Protein AF-A0A8S9W4A2-F1 (afdb_monomer_lite)

Secondary structure (DSSP, 8-state):
-HHHHHHHHHHHHHHHHH-GGGGSHHHHHHHHHHHHHHHHHT--TTT---HHHHHHHHHHHHHHHHHT-

Foldseek 3Di:
DVVLVVVLVVVQVVLCVVPVVSPPPVNVVVLVVLLVVLLVVQQDPPPHHPSVVSVVVSVVVSVVVSVVD

Structure (mmCIF, N/CA/C/O backbone):
data_AF-A0A8S9W4A2-F1
#
_entry.id   AF-A0A8S9W4A2-F1
#
loop_
_atom_site.group_PDB
_atom_site.id
_atom_site.type_symbol
_atom_site.label_atom_id
_atom_site.label_alt_id
_atom_site.label_comp_id
_atom_site.label_asym_id
_atom_site.label_entity_id
_atom_site.label_seq_id
_atom_site.pdbx_PDB_ins_code
_atom_site.Cartn_x
_atom_site.Cartn_y
_atom_site.Cartn_z
_atom_site.occupancy
_atom_site.B_iso_or_equiv
_atom_site.auth_seq_id
_atom_site.auth_comp_id
_atom_site.auth_asym_id
_atom_site.auth_atom_id
_atom_site.pdbx_PDB_model_num
ATOM 1 N N . MET A 1 1 ? -0.383 -8.642 14.031 1.00 56.53 1 MET A N 1
ATOM 2 C CA . MET A 1 1 ? 0.471 -7.720 13.247 1.00 56.53 1 MET A CA 1
ATOM 3 C C . MET A 1 1 ? 1.294 -8.441 12.177 1.00 56.53 1 MET A C 1
ATOM 5 O O . MET A 1 1 ? 1.253 -7.995 11.041 1.00 56.53 1 MET A O 1
ATOM 9 N N . GLU A 1 2 ? 1.951 -9.577 12.458 1.00 61.28 2 GLU A N 1
ATOM 10 C CA . GLU A 1 2 ? 2.741 -10.309 11.437 1.00 61.28 2 GLU A CA 1
ATOM 11 C C . GLU A 1 2 ? 1.955 -10.759 10.190 1.00 61.28 2 GLU A C 1
ATOM 13 O O . GLU A 1 2 ? 2.507 -10.789 9.094 1.00 61.28 2 GLU A O 1
ATOM 18 N N . TYR A 1 3 ? 0.670 -11.101 10.335 1.00 73.44 3 TYR A N 1
ATOM 19 C CA . TYR A 1 3 ? -0.158 -11.561 9.214 1.00 73.44 3 TYR A CA 1
ATOM 20 C C . TYR A 1 3 ? -0.402 -10.461 8.172 1.00 73.44 3 TYR A C 1
ATOM 22 O O . TYR A 1 3 ? -0.260 -10.709 6.980 1.00 73.44 3 TYR A O 1
ATOM 30 N N . ILE A 1 4 ? -0.688 -9.230 8.614 1.00 74.62 4 ILE A N 1
ATOM 31 C CA . ILE A 1 4 ? -0.996 -8.119 7.705 1.00 74.62 4 ILE A CA 1
ATOM 32 C C . ILE A 1 4 ? 0.243 -7.732 6.891 1.00 74.62 4 ILE A C 1
ATOM 34 O O . ILE A 1 4 ? 0.159 -7.616 5.675 1.00 74.62 4 I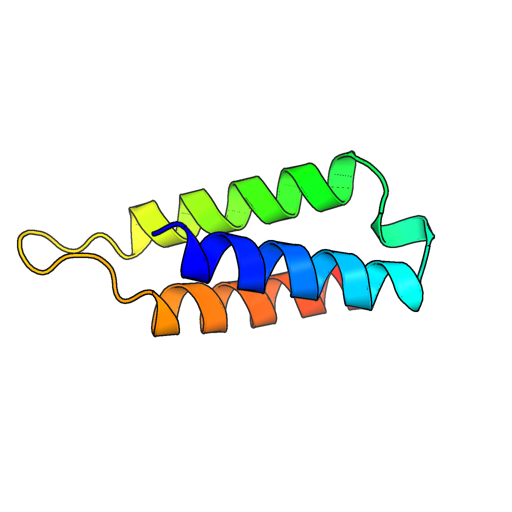LE A O 1
ATOM 38 N N . GLY A 1 5 ? 1.419 -7.657 7.532 1.00 77.38 5 GLY A N 1
ATOM 39 C CA . GLY A 1 5 ? 2.682 -7.335 6.859 1.00 77.38 5 GLY A CA 1
ATOM 40 C C . GLY A 1 5 ? 3.040 -8.323 5.744 1.00 77.38 5 GLY A C 1
ATOM 41 O O . GLY A 1 5 ? 3.617 -7.925 4.730 1.00 77.38 5 GLY A O 1
ATOM 42 N N . ARG A 1 6 ? 2.636 -9.598 5.875 1.00 83.94 6 ARG A N 1
ATOM 43 C CA . ARG A 1 6 ? 2.768 -10.585 4.792 1.00 83.94 6 ARG A CA 1
ATOM 44 C C . ARG A 1 6 ? 1.836 -10.303 3.621 1.00 83.94 6 ARG A C 1
ATOM 46 O O . ARG A 1 6 ? 2.264 -10.515 2.495 1.00 83.94 6 ARG A O 1
ATOM 53 N N . ILE A 1 7 ? 0.614 -9.825 3.862 1.00 85.25 7 ILE A N 1
ATOM 54 C CA . ILE A 1 7 ? -0.325 -9.469 2.786 1.00 85.25 7 ILE A CA 1
ATOM 55 C C . ILE A 1 7 ? 0.255 -8.319 1.956 1.00 85.25 7 ILE A C 1
ATOM 57 O O . ILE A 1 7 ? 0.369 -8.456 0.745 1.00 85.25 7 ILE A O 1
ATOM 61 N N . PHE A 1 8 ? 0.724 -7.242 2.598 1.00 84.12 8 PHE A N 1
ATOM 62 C CA . PHE A 1 8 ? 1.379 -6.124 1.901 1.00 84.12 8 PHE A CA 1
ATOM 63 C C . PHE A 1 8 ? 2.596 -6.586 1.092 1.00 84.12 8 PHE A C 1
ATOM 65 O O . PHE A 1 8 ? 2.728 -6.271 -0.090 1.00 84.12 8 PHE A O 1
ATOM 72 N N . SER A 1 9 ? 3.461 -7.389 1.717 1.00 86.06 9 SER A N 1
ATOM 73 C CA . SER A 1 9 ? 4.667 -7.918 1.071 1.00 86.06 9 SER A CA 1
ATOM 74 C C . SER A 1 9 ? 4.335 -8.821 -0.122 1.00 86.06 9 SER A C 1
ATOM 76 O O . SER A 1 9 ? 5.009 -8.758 -1.147 1.00 86.06 9 SER A O 1
ATOM 78 N N . PHE A 1 10 ? 3.283 -9.639 -0.011 1.00 88.50 10 PHE A N 1
ATOM 79 C CA . PHE A 1 10 ? 2.793 -10.480 -1.099 1.00 88.50 10 PHE A CA 1
ATOM 80 C C . PHE A 1 10 ? 2.255 -9.641 -2.263 1.00 88.50 10 PHE A C 1
ATOM 82 O O . PHE A 1 10 ? 2.611 -9.910 -3.406 1.00 88.50 10 PHE A O 1
ATOM 89 N N . THR A 1 11 ? 1.470 -8.595 -1.989 1.00 86.88 11 THR A N 1
ATOM 90 C CA . THR A 1 11 ? 0.930 -7.706 -3.029 1.00 86.88 11 THR A CA 1
ATOM 91 C C . THR A 1 11 ? 2.041 -7.006 -3.816 1.00 86.88 11 THR A C 1
ATOM 93 O O . THR A 1 11 ? 1.993 -6.970 -5.045 1.00 86.88 11 THR A O 1
ATOM 96 N N . ILE A 1 12 ? 3.087 -6.524 -3.134 1.00 86.25 12 ILE A N 1
ATOM 97 C CA . ILE A 1 12 ? 4.269 -5.934 -3.787 1.00 86.25 12 ILE A CA 1
ATOM 98 C C . ILE A 1 12 ? 4.996 -6.980 -4.644 1.00 86.25 12 ILE A C 1
ATOM 100 O O . ILE A 1 12 ? 5.356 -6.708 -5.789 1.00 86.25 12 ILE A O 1
ATOM 104 N N . ALA A 1 13 ? 5.213 -8.182 -4.102 1.00 87.94 13 ALA A N 1
ATOM 105 C CA . ALA A 1 13 ? 5.912 -9.250 -4.810 1.00 87.94 13 ALA A CA 1
ATOM 106 C C . ALA A 1 13 ? 5.151 -9.714 -6.062 1.00 87.94 13 ALA A C 1
ATOM 108 O O . ALA A 1 13 ? 5.770 -9.930 -7.103 1.00 87.94 13 ALA A O 1
ATOM 109 N N . GLU A 1 14 ? 3.823 -9.826 -5.994 1.00 89.25 14 GLU A N 1
ATOM 110 C CA . GLU A 1 14 ? 3.000 -10.237 -7.134 1.00 89.25 14 GLU A CA 1
ATOM 111 C C . GLU A 1 14 ? 2.955 -9.157 -8.223 1.00 89.25 14 GLU A C 1
ATOM 113 O O . GLU A 1 14 ? 3.116 -9.472 -9.403 1.00 89.25 14 GLU A O 1
ATOM 118 N N . ALA A 1 15 ? 2.848 -7.877 -7.849 1.00 85.31 15 ALA A N 1
ATOM 119 C CA . ALA A 1 15 ? 2.988 -6.773 -8.800 1.00 85.31 15 ALA A CA 1
ATOM 120 C C . ALA A 1 15 ? 4.373 -6.791 -9.473 1.00 85.31 15 ALA A C 1
ATOM 122 O O . ALA A 1 15 ? 4.485 -6.679 -10.695 1.00 85.31 15 ALA A O 1
ATOM 123 N N . GLY A 1 16 ? 5.419 -7.033 -8.684 1.00 84.38 16 GLY A N 1
ATOM 124 C CA . GLY A 1 16 ? 6.791 -7.203 -9.147 1.00 84.38 16 GLY A CA 1
ATOM 125 C C . GLY A 1 16 ? 7.015 -8.392 -10.082 1.00 84.38 16 GLY A C 1
ATOM 126 O O . GLY A 1 16 ? 7.832 -8.317 -10.997 1.00 84.38 16 GLY A O 1
ATOM 127 N N . ARG A 1 17 ? 6.271 -9.488 -9.899 1.00 86.44 17 ARG A N 1
ATOM 128 C CA . ARG A 1 17 ? 6.319 -10.663 -10.782 1.00 86.44 17 ARG A CA 1
ATOM 129 C C . ARG A 1 17 ? 5.831 -10.332 -12.192 1.00 86.44 17 ARG A C 1
ATOM 131 O O . ARG A 1 17 ? 6.343 -10.884 -13.162 1.00 86.44 17 ARG A O 1
ATOM 138 N N . ILE A 1 18 ? 4.834 -9.456 -12.299 1.00 86.31 18 ILE A N 1
ATOM 139 C CA . ILE A 1 18 ? 4.267 -9.000 -13.575 1.00 86.31 18 ILE A CA 1
ATOM 140 C C . ILE A 1 18 ? 5.134 -7.882 -14.173 1.00 86.31 18 ILE A C 1
ATOM 142 O O . ILE A 1 18 ? 5.299 -7.812 -15.390 1.00 86.31 18 ILE A O 1
ATOM 146 N N . ARG A 1 19 ? 5.703 -7.027 -13.316 1.00 81.69 19 ARG A N 1
ATOM 147 C CA . ARG A 1 19 ? 6.478 -5.836 -13.674 1.00 81.69 19 ARG A CA 1
ATOM 148 C C . ARG A 1 19 ? 7.743 -5.738 -12.822 1.00 81.69 19 ARG A C 1
ATOM 150 O O . ARG A 1 19 ? 7.753 -5.123 -11.755 1.00 81.69 19 ARG A O 1
ATOM 157 N N . SER A 1 20 ? 8.820 -6.371 -13.286 1.00 81.19 20 SER A N 1
ATOM 158 C CA . SER A 1 20 ? 10.078 -6.513 -12.532 1.00 81.19 20 SER A CA 1
ATOM 159 C C . SER A 1 20 ? 10.720 -5.187 -12.101 1.00 81.19 20 SER A C 1
ATOM 161 O O . SER A 1 20 ? 11.424 -5.137 -11.094 1.00 81.19 20 SER A O 1
ATOM 163 N N . GLU A 1 21 ? 10.436 -4.096 -12.811 1.00 77.88 21 GLU A N 1
ATOM 164 C CA . GLU A 1 21 ? 10.871 -2.736 -12.493 1.00 77.88 21 GLU A CA 1
ATOM 165 C C . GLU A 1 21 ? 10.244 -2.171 -11.206 1.00 77.88 21 GLU A C 1
ATOM 167 O O . GLU A 1 21 ? 10.735 -1.184 -10.661 1.00 77.88 21 GLU A O 1
ATOM 172 N N . LEU A 1 22 ? 9.182 -2.799 -10.691 1.00 74.75 22 LEU A N 1
ATOM 173 C CA . LEU A 1 22 ? 8.523 -2.409 -9.443 1.00 74.75 22 LEU A CA 1
ATOM 174 C C . LEU A 1 22 ? 9.189 -3.001 -8.195 1.00 74.75 22 LEU A C 1
ATOM 176 O O . LEU A 1 22 ? 8.921 -2.547 -7.085 1.00 74.75 22 LEU A O 1
ATOM 180 N N . VAL A 1 23 ? 10.081 -3.983 -8.363 1.00 68.31 23 VAL A N 1
ATOM 181 C CA . VAL A 1 23 ? 10.858 -4.597 -7.265 1.00 68.31 23 VAL A CA 1
ATOM 182 C C . VAL A 1 23 ? 12.135 -3.800 -6.968 1.00 68.31 23 VAL A C 1
ATOM 184 O O . VAL A 1 23 ? 13.006 -4.233 -6.217 1.00 68.31 23 VAL A O 1
ATOM 187 N N . VAL A 1 24 ? 12.276 -2.606 -7.546 1.00 71.69 24 VAL A N 1
ATOM 188 C CA . VAL A 1 24 ? 13.372 -1.698 -7.207 1.00 71.69 24 VAL A CA 1
ATOM 189 C C . VAL A 1 24 ? 13.213 -1.255 -5.750 1.00 71.69 24 VAL A C 1
ATOM 191 O O . VAL A 1 24 ? 12.107 -0.939 -5.303 1.00 71.69 24 VAL A O 1
ATOM 194 N N . GLY A 1 25 ? 14.327 -1.221 -5.011 1.00 71.12 25 GLY A N 1
ATOM 195 C CA . GLY A 1 25 ? 14.350 -0.900 -3.578 1.00 71.12 25 GLY A CA 1
ATOM 196 C C . GLY A 1 25 ? 13.604 0.389 -3.214 1.00 71.12 25 GLY A C 1
ATOM 197 O O . GLY A 1 25 ? 12.984 0.450 -2.155 1.00 71.12 25 GLY A O 1
ATOM 198 N N . ASP A 1 26 ? 13.571 1.369 -4.119 1.00 78.94 26 ASP A N 1
ATOM 199 C CA . ASP A 1 26 ? 12.850 2.631 -3.938 1.00 78.94 26 ASP A CA 1
ATOM 200 C C . ASP A 1 26 ? 11.329 2.451 -3.829 1.00 78.94 26 ASP A C 1
ATOM 202 O O . ASP A 1 26 ? 10.699 3.060 -2.965 1.00 78.94 26 ASP A O 1
ATOM 206 N N . ILE A 1 27 ? 10.722 1.601 -4.664 1.00 82.56 27 ILE A N 1
ATOM 207 C CA . ILE A 1 27 ? 9.265 1.378 -4.660 1.00 82.56 27 ILE A CA 1
ATOM 208 C C . ILE A 1 27 ? 8.865 0.561 -3.433 1.00 82.56 27 ILE A C 1
ATOM 210 O O . ILE A 1 27 ? 7.891 0.895 -2.761 1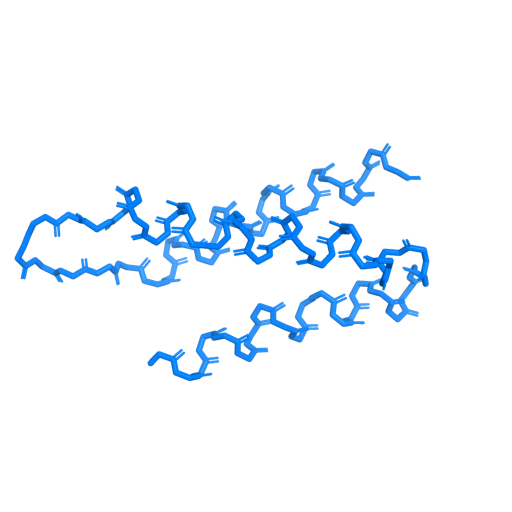.00 82.56 27 ILE A O 1
ATOM 214 N N . VAL A 1 28 ? 9.655 -0.457 -3.085 1.00 85.50 28 VAL A N 1
ATOM 215 C CA . VAL A 1 28 ? 9.449 -1.250 -1.863 1.00 85.50 28 VAL A CA 1
ATOM 216 C C . VAL A 1 28 ? 9.576 -0.367 -0.614 1.00 85.50 28 VAL A C 1
ATOM 218 O O . VAL A 1 28 ? 8.762 -0.464 0.305 1.00 85.50 28 VAL A O 1
ATOM 221 N N . GLY A 1 29 ? 10.560 0.537 -0.590 1.00 88.06 29 GLY A N 1
ATOM 222 C CA . GLY A 1 29 ? 10.750 1.503 0.491 1.00 88.06 29 GLY A CA 1
ATOM 223 C C . GLY A 1 29 ? 9.568 2.461 0.644 1.00 88.06 29 GLY A C 1
ATOM 224 O O . GLY A 1 29 ? 9.051 2.623 1.750 1.00 88.06 29 GLY A O 1
ATOM 225 N N . GLN A 1 30 ? 9.088 3.039 -0.461 1.00 90.38 30 GLN A N 1
ATOM 226 C CA . GLN A 1 30 ? 7.905 3.910 -0.466 1.00 90.38 30 GLN A CA 1
ATOM 227 C C . GLN A 1 30 ? 6.646 3.167 -0.015 1.00 90.38 30 GLN A C 1
ATOM 229 O O . GLN A 1 30 ? 5.854 3.700 0.759 1.00 90.38 30 GLN A O 1
ATOM 234 N N . ALA A 1 31 ? 6.485 1.919 -0.453 1.00 89.75 31 ALA A N 1
ATOM 235 C CA . ALA A 1 31 ? 5.345 1.089 -0.107 1.00 89.75 31 ALA A CA 1
ATOM 236 C C . ALA A 1 31 ? 5.296 0.755 1.391 1.00 89.75 31 ALA A C 1
ATOM 238 O O . ALA A 1 31 ? 4.239 0.864 2.018 1.00 89.75 31 ALA A O 1
ATOM 239 N N . ASN A 1 32 ? 6.448 0.441 1.984 1.00 89.69 32 ASN A N 1
ATOM 240 C CA . ASN A 1 32 ? 6.569 0.241 3.426 1.00 89.69 32 ASN A CA 1
ATOM 241 C C . ASN A 1 32 ? 6.336 1.537 4.211 1.00 89.69 32 ASN A C 1
ATOM 243 O O . ASN A 1 32 ? 5.671 1.516 5.244 1.00 89.69 32 ASN A O 1
ATOM 247 N N . TYR A 1 33 ? 6.858 2.666 3.728 1.00 92.06 33 TYR A N 1
ATOM 248 C CA . TYR A 1 33 ? 6.631 3.965 4.359 1.00 92.06 33 TYR A CA 1
ATOM 249 C C . TYR A 1 33 ? 5.142 4.329 4.385 1.00 92.06 33 TYR A C 1
ATOM 251 O O . TYR A 1 33 ? 4.626 4.709 5.434 1.00 92.06 33 TYR A O 1
ATOM 259 N N . MET A 1 34 ? 4.439 4.146 3.263 1.00 93.62 34 MET A N 1
ATOM 260 C CA . MET A 1 34 ? 3.012 4.451 3.170 1.00 93.62 34 MET A CA 1
ATOM 261 C C . MET A 1 34 ? 2.173 3.588 4.116 1.00 93.62 34 MET A C 1
ATOM 263 O O . MET A 1 34 ? 1.248 4.090 4.748 1.00 93.62 34 MET A O 1
ATOM 267 N N . PHE A 1 35 ? 2.518 2.305 4.265 1.00 91.06 35 PHE A N 1
ATOM 268 C CA . PHE A 1 35 ? 1.866 1.433 5.241 1.00 91.06 35 PHE A CA 1
ATOM 269 C C . PHE A 1 35 ? 1.960 2.013 6.659 1.00 91.06 35 PHE A C 1
ATOM 271 O O . PHE A 1 35 ? 0.942 2.165 7.329 1.00 91.06 35 PHE A O 1
ATOM 278 N N . TRP A 1 36 ? 3.161 2.392 7.103 1.00 90.38 36 TRP A N 1
ATOM 279 C CA . TRP A 1 36 ? 3.350 2.956 8.442 1.00 90.38 36 TRP A CA 1
ATOM 280 C C . TRP A 1 36 ? 2.699 4.327 8.615 1.00 90.38 36 TRP A C 1
ATOM 282 O O . TRP A 1 36 ? 2.198 4.628 9.696 1.00 90.38 36 TRP A O 1
ATOM 292 N N . LEU A 1 37 ? 2.676 5.147 7.564 1.00 92.38 37 LEU A N 1
ATOM 293 C CA . LEU A 1 37 ? 1.992 6.434 7.585 1.00 92.38 37 LEU A CA 1
ATOM 294 C C . LEU A 1 37 ? 0.487 6.254 7.824 1.00 92.38 37 LEU A C 1
ATOM 296 O O . LEU A 1 37 ? -0.050 6.871 8.738 1.00 92.38 37 LEU A O 1
ATOM 300 N N . LEU A 1 38 ? -0.159 5.352 7.081 1.00 91.56 38 LEU A N 1
ATOM 301 C CA . LEU A 1 38 ? -1.585 5.049 7.238 1.00 91.56 38 LEU A CA 1
ATOM 302 C C . LEU A 1 38 ? -1.897 4.378 8.579 1.00 91.56 38 LEU A C 1
ATOM 304 O O . LEU A 1 38 ? -2.912 4.690 9.193 1.00 91.56 38 LEU A O 1
ATOM 308 N N . MET A 1 39 ? -1.014 3.495 9.057 1.00 89.50 39 MET A N 1
ATOM 309 C CA . MET A 1 39 ? -1.119 2.910 10.398 1.00 89.50 39 MET A CA 1
ATOM 310 C C . MET A 1 39 ? -1.141 3.984 11.486 1.00 89.50 39 MET A C 1
ATOM 312 O O . MET A 1 39 ? -1.921 3.865 12.420 1.00 89.50 39 MET A O 1
ATOM 316 N N . ASN A 1 40 ? -0.299 5.016 11.367 1.00 89.94 40 ASN A N 1
ATOM 317 C CA . ASN A 1 40 ? -0.248 6.116 12.329 1.00 89.94 40 ASN A CA 1
ATOM 318 C C . ASN A 1 40 ? -1.438 7.075 12.178 1.00 89.94 40 ASN A C 1
ATOM 320 O O . ASN A 1 40 ? -1.935 7.580 13.178 1.00 89.94 40 ASN A O 1
ATOM 324 N N . GLU A 1 41 ? -1.886 7.341 10.947 1.00 89.38 41 GLU A N 1
ATOM 325 C CA . GLU A 1 41 ? -3.031 8.221 10.667 1.00 89.38 41 GLU A CA 1
ATOM 326 C C . GLU A 1 41 ? -4.340 7.641 11.212 1.00 89.38 41 GLU A C 1
ATOM 328 O O . GLU A 1 41 ? -5.132 8.360 11.811 1.00 89.38 41 GLU A O 1
ATOM 333 N N . LEU A 1 42 ? -4.544 6.336 11.024 1.00 87.69 42 LEU A N 1
ATOM 334 C CA . LEU A 1 42 ? -5.743 5.611 11.452 1.00 87.69 42 LEU A CA 1
ATOM 335 C C . LEU A 1 42 ? -5.641 5.069 12.879 1.00 87.69 42 LEU A C 1
ATOM 337 O O . LEU A 1 42 ? -6.510 4.322 13.326 1.00 87.69 42 LEU A O 1
ATOM 341 N N . GLN A 1 43 ? -4.577 5.418 13.601 1.00 85.12 43 GLN A N 1
ATOM 342 C CA . GLN A 1 43 ? -4.463 5.118 15.018 1.00 85.12 43 GLN A CA 1
ATOM 343 C C . GLN A 1 43 ? -5.332 6.093 15.812 1.00 85.12 43 GLN A C 1
ATOM 345 O O . GLN A 1 43 ? -4.833 7.009 16.464 1.00 85.12 43 GLN A O 1
ATOM 350 N N . ASP A 1 44 ? -6.645 5.879 15.754 1.00 67.31 44 ASP A N 1
ATOM 351 C CA . ASP A 1 44 ? -7.586 6.590 16.606 1.00 67.31 44 ASP A CA 1
ATOM 352 C C . ASP A 1 44 ? -7.406 6.136 18.064 1.00 67.31 44 ASP A C 1
ATOM 354 O O . ASP A 1 44 ? -7.093 4.978 18.372 1.00 67.31 44 ASP A O 1
ATOM 358 N N . GLY A 1 45 ? -7.516 7.090 18.989 1.00 71.31 45 GLY A N 1
ATOM 359 C CA . GLY A 1 45 ? -7.243 6.860 20.406 1.00 71.31 45 GLY A CA 1
ATOM 360 C C . GLY A 1 45 ? -8.044 5.688 20.994 1.00 71.31 45 GLY A C 1
ATOM 361 O O . GLY A 1 45 ? -9.219 5.516 20.702 1.00 71.31 45 GLY A O 1
ATOM 362 N N . TYR A 1 46 ? -7.393 4.909 21.868 1.00 55.06 46 TYR A N 1
ATOM 363 C CA . TYR A 1 46 ? -7.905 3.758 22.643 1.00 55.06 46 TYR A CA 1
ATOM 364 C C . TYR A 1 46 ? -8.539 2.568 21.884 1.00 55.06 46 TYR A C 1
ATOM 366 O O . TYR A 1 46 ? -8.504 1.469 22.437 1.00 55.06 46 TYR A O 1
ATOM 374 N N . GLU A 1 47 ? -9.046 2.715 20.655 1.00 67.88 47 GLU A N 1
ATOM 375 C CA . GLU A 1 47 ? -9.736 1.633 19.918 1.00 67.88 47 GLU A CA 1
ATOM 376 C C . GLU A 1 47 ? -8.826 0.817 18.982 1.00 67.88 47 GLU A C 1
ATOM 378 O O . GLU A 1 47 ? -9.185 -0.285 18.564 1.00 67.88 47 GLU A O 1
ATOM 383 N N . GLY A 1 48 ? -7.590 1.270 18.757 1.00 74.00 48 GLY A N 1
ATOM 384 C CA . GLY A 1 48 ? -6.637 0.570 17.897 1.00 74.00 48 GLY A CA 1
ATOM 385 C C . GLY A 1 48 ? -6.885 0.834 16.409 1.00 74.00 48 GLY A C 1
ATOM 386 O O . GLY A 1 48 ? -7.785 1.570 16.032 1.00 74.00 48 GLY A O 1
ATOM 387 N N . VAL A 1 49 ? -6.029 0.271 15.556 1.00 85.62 49 VAL A N 1
ATOM 388 C CA . VAL A 1 49 ? -6.031 0.554 14.110 1.00 85.62 49 VAL A CA 1
ATOM 389 C C . VAL A 1 49 ? -6.892 -0.465 13.361 1.00 85.62 49 VAL A C 1
ATOM 391 O O . VAL A 1 49 ? -6.629 -1.670 13.459 1.00 85.62 49 VAL A O 1
ATOM 394 N N . ASP A 1 50 ? -7.845 0.001 12.546 1.00 87.88 50 ASP A N 1
ATOM 395 C CA . ASP A 1 50 ? -8.522 -0.845 11.555 1.00 87.88 50 ASP A CA 1
ATOM 396 C C . ASP A 1 50 ? -7.554 -1.192 10.411 1.00 87.88 50 ASP A C 1
ATOM 398 O O . ASP A 1 50 ? -7.323 -0.436 9.464 1.00 87.88 50 ASP A O 1
ATOM 402 N N . LEU A 1 51 ? -6.967 -2.385 10.501 1.00 86.69 51 LEU A N 1
ATOM 403 C CA . LEU A 1 51 ? -6.021 -2.890 9.507 1.00 86.69 51 LEU A CA 1
ATOM 404 C C . LEU A 1 51 ? -6.659 -3.149 8.132 1.00 86.69 51 LEU A C 1
ATOM 406 O O . LEU A 1 51 ? -5.941 -3.167 7.130 1.00 86.69 51 LEU A O 1
ATOM 410 N N . GLY A 1 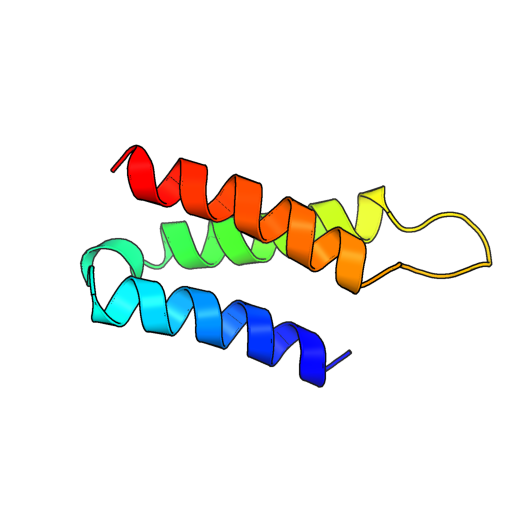52 ? -7.974 -3.375 8.074 1.00 88.94 52 GLY A N 1
ATOM 411 C CA . GLY A 1 52 ? -8.710 -3.515 6.821 1.00 88.94 52 GLY A CA 1
ATOM 412 C C . GLY A 1 52 ? -8.790 -2.183 6.085 1.00 88.94 52 GLY A C 1
ATOM 413 O O . GLY A 1 52 ? -8.512 -2.125 4.884 1.00 88.94 52 GLY A O 1
ATOM 414 N N . GLU A 1 53 ? -9.070 -1.105 6.817 1.00 90.50 53 GLU A N 1
ATOM 415 C CA . GLU A 1 53 ? -9.057 0.253 6.272 1.00 90.50 53 GLU A CA 1
ATOM 416 C C . GLU A 1 53 ? -7.653 0.667 5.803 1.00 90.50 53 GLU A C 1
ATOM 418 O O . GLU A 1 53 ? -7.499 1.151 4.676 1.00 90.50 53 GLU A O 1
ATOM 423 N N . VAL A 1 54 ? -6.614 0.395 6.607 1.00 91.62 54 VAL A N 1
ATOM 424 C CA . VAL A 1 54 ? -5.209 0.633 6.219 1.00 91.62 54 VAL A CA 1
ATOM 425 C C . VAL A 1 54 ? -4.882 -0.080 4.906 1.00 91.62 54 VAL A C 1
ATOM 427 O O . VAL A 1 54 ? -4.326 0.533 3.993 1.00 91.62 54 VAL A O 1
ATOM 430 N N . TYR A 1 55 ? -5.237 -1.365 4.784 1.00 91.38 55 TYR A N 1
ATOM 431 C CA . TYR A 1 55 ? -4.963 -2.141 3.575 1.00 91.38 55 TYR A CA 1
ATOM 432 C C . TYR A 1 55 ? -5.702 -1.590 2.351 1.00 91.38 55 TYR A C 1
ATOM 434 O O . TYR A 1 55 ? -5.097 -1.454 1.287 1.00 91.38 55 TYR A O 1
ATOM 442 N N . GLY A 1 56 ? -6.976 -1.218 2.501 1.00 92.62 56 GLY A N 1
ATOM 443 C CA . GLY A 1 56 ? -7.771 -0.635 1.420 1.00 92.62 56 GLY A C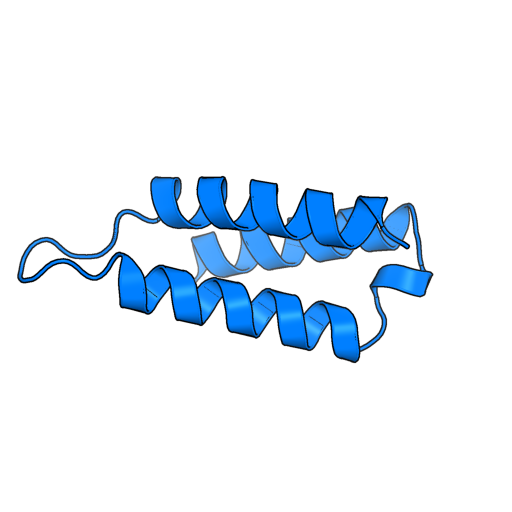A 1
ATOM 444 C C . GLY A 1 56 ? -7.182 0.678 0.897 1.00 92.62 56 GLY A C 1
ATOM 445 O O . GLY A 1 56 ? -6.964 0.821 -0.308 1.00 92.62 56 GLY A O 1
ATOM 446 N N . ARG A 1 57 ? -6.852 1.614 1.799 1.00 94.06 57 ARG A N 1
ATOM 447 C CA . ARG A 1 57 ? -6.239 2.903 1.430 1.00 94.06 57 ARG A CA 1
ATOM 448 C C . ARG A 1 57 ? -4.859 2.721 0.797 1.00 94.06 57 ARG A C 1
ATOM 450 O O . ARG A 1 57 ? -4.545 3.364 -0.205 1.00 94.06 57 ARG A O 1
ATOM 457 N N . TRP A 1 58 ? -4.054 1.815 1.345 1.00 94.81 58 TRP A N 1
ATOM 458 C CA . TRP A 1 58 ? -2.733 1.508 0.810 1.00 94.81 58 TRP A CA 1
ATOM 459 C C . TRP A 1 58 ? -2.802 0.907 -0.597 1.00 94.81 58 TRP A C 1
ATOM 461 O O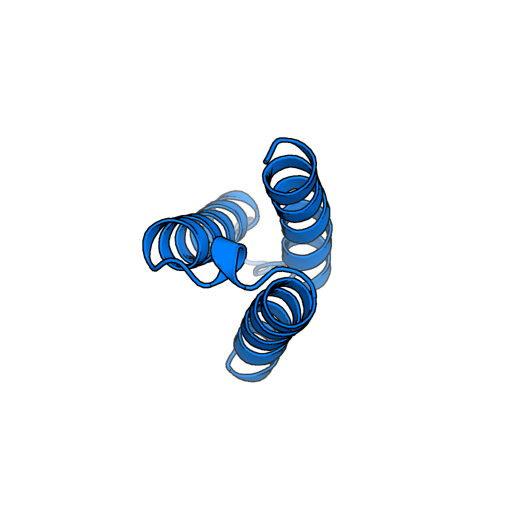 . TRP A 1 58 ? -2.021 1.315 -1.453 1.00 94.81 58 TRP A O 1
ATOM 471 N N . CYS A 1 59 ? -3.743 -0.008 -0.868 1.00 92.75 59 CYS A N 1
ATOM 472 C CA . CYS A 1 59 ? -3.913 -0.590 -2.205 1.00 92.75 59 CYS A CA 1
ATOM 473 C C . CYS A 1 59 ? -4.253 0.488 -3.235 1.00 92.75 59 CYS A C 1
ATOM 475 O O . CYS A 1 59 ? -3.614 0.541 -4.282 1.00 92.75 59 CYS A O 1
ATOM 477 N N . GLY A 1 60 ? -5.184 1.392 -2.910 1.00 93.38 60 GLY A N 1
ATOM 478 C CA . GLY A 1 60 ? -5.541 2.500 -3.799 1.00 93.38 60 GLY A CA 1
ATOM 479 C C . GLY A 1 60 ? -4.353 3.415 -4.117 1.00 93.38 60 GLY A C 1
ATOM 480 O O . GLY A 1 60 ? -4.156 3.804 -5.268 1.00 93.38 60 GLY A O 1
ATOM 481 N N . TRP A 1 61 ? -3.511 3.715 -3.124 1.00 93.81 61 TRP A N 1
ATOM 482 C CA . TRP A 1 61 ? -2.267 4.452 -3.360 1.00 93.81 61 TRP A CA 1
ATOM 483 C C . TRP A 1 61 ? -1.275 3.657 -4.225 1.00 93.81 61 TRP A C 1
ATOM 485 O O . TRP A 1 61 ? -0.737 4.194 -5.195 1.00 93.81 61 TRP A O 1
ATOM 495 N N . TYR A 1 62 ? -1.038 2.384 -3.894 1.00 90.69 62 TYR A N 1
ATOM 496 C CA . TYR A 1 62 ? -0.038 1.551 -4.560 1.00 90.69 62 TYR A CA 1
ATOM 497 C C . TYR A 1 62 ? -0.389 1.327 -6.034 1.00 90.69 62 TYR A C 1
ATOM 499 O O . TYR A 1 62 ? 0.470 1.485 -6.898 1.00 90.69 62 TYR A O 1
ATOM 507 N N . GLU A 1 63 ? -1.659 1.060 -6.344 1.00 89.62 63 GLU A N 1
ATOM 508 C CA . GLU A 1 63 ? -2.150 0.969 -7.721 1.00 89.62 63 GLU A CA 1
ATOM 509 C C . GLU A 1 63 ? -1.892 2.260 -8.506 1.00 89.62 63 GLU A C 1
ATOM 511 O O . GLU A 1 63 ? -1.412 2.197 -9.637 1.00 89.62 63 GLU A O 1
ATOM 516 N N . GLY A 1 64 ? -2.128 3.429 -7.901 1.00 88.00 64 GLY A N 1
ATOM 517 C CA . GLY A 1 64 ? -1.834 4.721 -8.524 1.00 88.00 64 GLY A CA 1
ATOM 518 C C . GLY A 1 64 ? -0.345 4.915 -8.833 1.00 88.00 64 GLY A C 1
ATOM 519 O O . GLY A 1 64 ? 0.002 5.383 -9.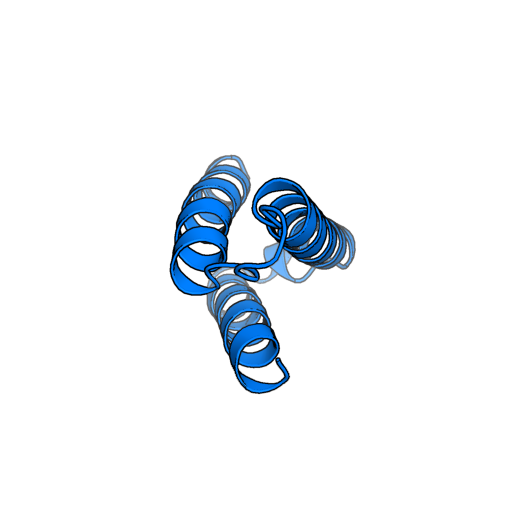917 1.00 88.00 64 GLY A O 1
ATOM 520 N N . VAL A 1 65 ? 0.545 4.510 -7.921 1.00 85.62 65 VAL A N 1
ATOM 521 C CA . VAL A 1 65 ? 2.005 4.551 -8.135 1.00 85.62 65 VAL A CA 1
ATOM 522 C C . VAL A 1 65 ? 2.430 3.608 -9.256 1.00 85.62 65 VAL A C 1
ATOM 524 O O . VAL A 1 65 ? 3.266 3.971 -10.085 1.00 85.62 65 VAL A O 1
ATOM 527 N N . VAL A 1 66 ? 1.857 2.406 -9.290 1.00 84.56 66 VAL A N 1
ATOM 528 C CA . VAL A 1 66 ? 2.163 1.406 -10.312 1.00 84.56 66 VAL A CA 1
ATOM 529 C C . VAL A 1 66 ? 1.659 1.850 -11.686 1.00 84.56 66 VAL A C 1
ATOM 531 O O . VAL A 1 66 ? 2.393 1.722 -12.656 1.00 84.56 66 VAL A O 1
ATOM 534 N N . GLN A 1 67 ? 0.455 2.413 -11.799 1.00 81.56 67 GLN A N 1
ATOM 535 C CA . GLN A 1 67 ? -0.109 2.850 -13.086 1.00 81.56 67 GLN A CA 1
ATOM 536 C C . GLN A 1 67 ? 0.619 4.050 -13.716 1.00 81.56 67 GLN A C 1
ATOM 538 O O . GLN A 1 67 ? 0.562 4.222 -14.931 1.00 81.56 67 GLN A O 1
ATOM 543 N N . GLN A 1 68 ? 1.288 4.888 -12.918 1.00 72.56 68 GLN A N 1
ATOM 544 C CA . GLN A 1 68 ? 2.022 6.068 -13.402 1.00 72.56 68 GLN A CA 1
ATOM 545 C C . GLN A 1 68 ? 3.442 5.763 -13.912 1.00 72.56 68 GLN A C 1
ATOM 547 O O . GLN A 1 68 ? 4.126 6.672 -14.387 1.00 72.56 68 GLN A O 1
ATOM 552 N N . ARG A 1 69 ? 3.901 4.515 -13.801 1.00 63.19 69 ARG A N 1
ATOM 553 C CA . ARG A 1 69 ? 5.201 4.037 -14.291 1.00 63.19 69 ARG A CA 1
ATOM 554 C C . ARG A 1 69 ? 5.003 3.054 -15.424 1.00 63.19 69 ARG A C 1
ATOM 556 O O . ARG A 1 69 ? 5.918 2.950 -16.261 1.00 63.19 69 ARG A O 1
#

Sequence (69 aa):
MEYIGRIFSFTIAEAGRIRSELVVGDIVGQANYMFWLLMNELQDGYEGVDLGEVYGRWCGWYEGVVQQR

pLDDT: mean 83.53, std 9.32, range [55.06, 94.81]

Radius of gyration: 12.47 Å; chains: 1; bounding box: 24×20×37 Å